Protein AF-A0A3D3W2L4-F1 (afdb_monomer_lite)

Sequence (74 aa):
IDYLQLIEPEDKNAPREQQIAGISRRLKFLAKELRVPVVALAQLNRGVELREDKRPRLADLRESGAIEQDADMV

Radius of gyration: 13.08 Å; chains: 1; bounding box: 21×28×39 Å

pLDDT: mean 91.12, std 6.55, range [64.69, 98.38]

Secondary structure (DSSP, 8-state):
---GGGSPPS-TTS-HHHHHHHHHHHHHHHHHHHT-------PPPGGGGGSSS----GGGGTT-HHHHHH-S--

Foldseek 3Di:
DEAQLPDDFPDPPDDLLVRLLRSLQVQLVVCVVVVHDDDHHDDFACVLVVDPRSDDDPCRCPSHPSNVVSDPDD

Structure (mmCIF, N/CA/C/O backbone):
data_AF-A0A3D3W2L4-F1
#
_entry.id   AF-A0A3D3W2L4-F1
#
loop_
_atom_site.group_PDB
_atom_site.id
_atom_site.type_symbol
_atom_site.label_atom_id
_atom_site.label_alt_id
_atom_site.label_comp_id
_atom_site.label_asym_id
_atom_site.label_entity_id
_atom_site.label_seq_id
_atom_site.pdbx_PDB_ins_code
_atom_site.Cartn_x
_atom_site.Cartn_y
_atom_site.Cartn_z
_atom_site.occupancy
_atom_site.B_iso_or_equiv
_atom_site.auth_seq_id
_atom_site.auth_comp_id
_atom_site.auth_asym_id
_atom_site.auth_atom_id
_atom_site.pdbx_PDB_model_num
ATOM 1 N N . ILE A 1 1 ? -10.709 0.017 -0.946 1.00 92.06 1 ILE A N 1
ATOM 2 C CA . ILE A 1 1 ? -10.335 1.411 -1.289 1.00 92.06 1 ILE A CA 1
ATOM 3 C C . ILE A 1 1 ? -9.813 1.418 -2.719 1.00 92.06 1 ILE A C 1
ATOM 5 O O . ILE A 1 1 ? -8.967 0.584 -3.021 1.00 92.06 1 ILE A O 1
ATOM 9 N N . ASP A 1 2 ? -10.321 2.311 -3.569 1.00 92.56 2 ASP A N 1
ATOM 10 C CA . ASP A 1 2 ? -9.970 2.421 -4.991 1.00 92.56 2 ASP A CA 1
ATOM 11 C C . ASP A 1 2 ? -9.543 3.866 -5.318 1.00 92.56 2 ASP A C 1
ATOM 13 O O . ASP A 1 2 ? -10.380 4.765 -5.329 1.00 92.56 2 ASP A O 1
ATOM 17 N N . TYR A 1 3 ? -8.255 4.169 -5.484 1.00 87.62 3 TYR A N 1
ATOM 18 C CA . TYR A 1 3 ? -7.067 3.349 -5.202 1.00 87.62 3 TYR A CA 1
ATOM 19 C C . TYR A 1 3 ? -6.136 4.077 -4.219 1.00 87.62 3 TYR A C 1
ATOM 21 O O . TYR A 1 3 ? -6.284 5.273 -3.974 1.00 87.62 3 TYR A O 1
ATOM 29 N N . LEU A 1 4 ? -5.203 3.346 -3.601 1.00 90.50 4 LEU A N 1
ATOM 30 C CA . LEU A 1 4 ? -4.377 3.777 -2.463 1.00 90.50 4 LEU A CA 1
ATOM 31 C C . LEU A 1 4 ? -3.662 5.110 -2.715 1.00 90.50 4 LEU A C 1
ATOM 33 O O . LEU A 1 4 ? -3.594 5.963 -1.835 1.00 90.50 4 LEU A O 1
ATOM 37 N N . GLN A 1 5 ? -3.189 5.315 -3.940 1.00 88.38 5 GLN A N 1
ATOM 38 C CA . GLN A 1 5 ? -2.513 6.531 -4.378 1.00 88.38 5 GLN A CA 1
ATOM 39 C C . GLN A 1 5 ? -3.399 7.796 -4.377 1.00 88.38 5 GLN A C 1
ATOM 41 O O . GLN A 1 5 ? -2.836 8.889 -4.472 1.00 88.38 5 GLN A O 1
ATOM 46 N N . LEU A 1 6 ? -4.731 7.674 -4.281 1.00 91.12 6 LEU A N 1
ATOM 47 C CA . LEU A 1 6 ? -5.674 8.798 -4.165 1.00 91.12 6 LEU A CA 1
ATOM 48 C C . LEU A 1 6 ? -5.917 9.240 -2.714 1.00 91.12 6 LEU A C 1
ATOM 50 O O . LEU A 1 6 ? -6.555 10.267 -2.490 1.00 91.12 6 LEU A O 1
ATOM 54 N N . ILE A 1 7 ? -5.428 8.483 -1.728 1.00 94.06 7 ILE A N 1
ATOM 55 C CA . ILE A 1 7 ? -5.527 8.869 -0.319 1.00 94.06 7 ILE A CA 1
ATOM 56 C C . ILE A 1 7 ? -4.602 10.063 -0.069 1.00 94.06 7 ILE A C 1
ATOM 58 O O . ILE A 1 7 ? -3.442 10.068 -0.484 1.00 94.06 7 ILE A O 1
ATOM 62 N N . GLU A 1 8 ? -5.113 11.073 0.632 1.00 95.19 8 GLU A N 1
ATOM 63 C CA . GLU A 1 8 ? -4.346 12.269 0.963 1.00 95.19 8 GLU A CA 1
ATOM 64 C C . GLU A 1 8 ? -3.235 11.942 1.983 1.00 95.19 8 GLU A C 1
ATOM 66 O O . GLU A 1 8 ? -3.521 11.377 3.049 1.00 95.19 8 GLU A O 1
ATOM 71 N N . PRO A 1 9 ? -1.961 12.253 1.672 1.00 94.56 9 PRO A N 1
ATOM 72 C CA . PRO A 1 9 ? -0.857 12.027 2.595 1.00 94.56 9 PRO A CA 1
ATOM 73 C C . PRO A 1 9 ? -0.839 13.087 3.700 1.00 94.56 9 PRO A C 1
ATOM 75 O O . PRO A 1 9 ? -1.325 14.202 3.517 1.00 94.56 9 PRO A O 1
ATOM 78 N N . GLU A 1 10 ? -0.223 12.754 4.835 1.00 94.12 10 GLU A N 1
ATOM 79 C CA . GLU A 1 10 ? -0.041 13.703 5.944 1.00 94.12 10 GLU A CA 1
ATOM 80 C C . GLU A 1 10 ? 0.914 14.842 5.565 1.00 94.12 10 GLU A C 1
ATOM 82 O O . GLU A 1 10 ? 0.625 16.007 5.830 1.00 94.12 10 GLU A O 1
ATOM 87 N N . ASP A 1 11 ? 2.017 14.513 4.887 1.00 95.62 11 ASP A N 1
ATOM 88 C CA . ASP A 1 11 ? 2.940 15.487 4.309 1.00 95.62 11 ASP A 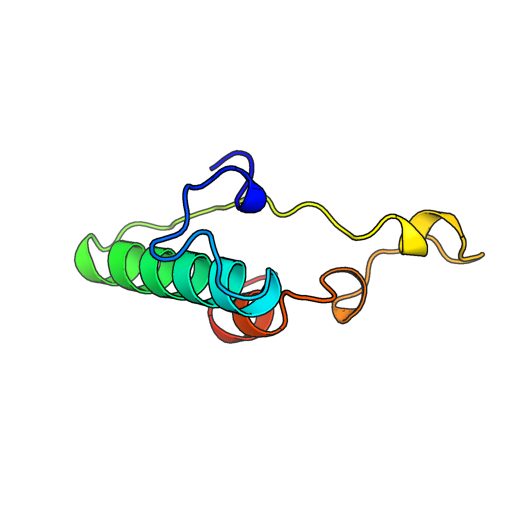CA 1
ATOM 89 C C . ASP A 1 11 ? 2.912 15.401 2.779 1.00 95.62 11 ASP A C 1
ATOM 91 O O . ASP A 1 11 ? 3.401 14.446 2.172 1.00 95.62 11 ASP A O 1
ATOM 95 N N . LYS A 1 12 ? 2.339 16.428 2.145 1.00 93.75 12 LYS A N 1
ATOM 96 C CA . LYS A 1 12 ? 2.254 16.547 0.681 1.00 93.75 12 LYS A CA 1
ATOM 97 C C . LYS A 1 12 ? 3.603 16.828 0.020 1.00 93.75 12 LYS A C 1
ATOM 99 O O . LYS A 1 12 ? 3.741 16.579 -1.175 1.00 93.75 12 LYS A O 1
ATOM 104 N N . ASN A 1 13 ? 4.572 17.349 0.772 1.00 96.25 13 ASN A N 1
ATOM 105 C CA . ASN A 1 13 ? 5.897 17.699 0.266 1.00 96.25 13 ASN A CA 1
ATOM 106 C C . ASN A 1 13 ? 6.896 16.544 0.406 1.00 96.25 13 ASN A C 1
ATOM 108 O O . ASN A 1 13 ? 7.961 16.583 -0.212 1.00 96.25 13 ASN A O 1
ATOM 112 N N . ALA A 1 14 ? 6.566 15.516 1.192 1.00 95.12 14 ALA A N 1
ATOM 113 C CA . ALA A 1 14 ? 7.400 14.331 1.326 1.00 95.12 14 ALA A CA 1
ATOM 114 C C . ALA A 1 14 ? 7.550 13.600 -0.023 1.00 95.12 14 ALA A C 1
ATOM 116 O O . ALA A 1 14 ? 6.625 13.622 -0.842 1.00 95.12 14 ALA A O 1
ATOM 117 N N . PRO A 1 15 ? 8.674 12.898 -0.263 1.00 93.00 15 PRO A N 1
ATOM 118 C CA . PRO A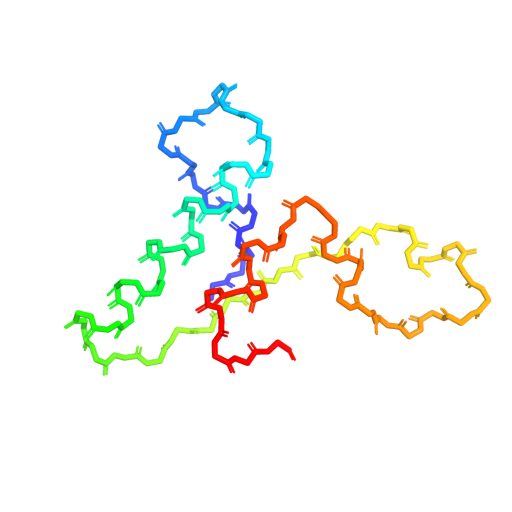 1 15 ? 8.828 12.030 -1.425 1.00 93.00 15 PRO A CA 1
ATOM 119 C C . PRO A 1 15 ? 7.666 11.044 -1.550 1.00 93.00 15 PRO A C 1
ATOM 121 O O . PRO A 1 15 ? 7.176 10.520 -0.546 1.00 93.00 15 PRO A O 1
ATOM 124 N N . ARG A 1 16 ? 7.254 10.744 -2.788 1.00 88.50 16 ARG A N 1
ATOM 125 C CA . ARG A 1 16 ? 6.085 9.894 -3.055 1.00 88.50 16 ARG A CA 1
ATOM 126 C C . ARG A 1 16 ? 6.155 8.547 -2.336 1.00 88.50 16 ARG A C 1
ATOM 128 O O . ARG A 1 16 ? 5.160 8.108 -1.772 1.00 88.50 16 ARG A O 1
ATOM 135 N N . GLU A 1 17 ? 7.337 7.945 -2.275 1.00 89.56 17 GLU A N 1
ATOM 136 C CA . GLU A 1 17 ? 7.570 6.694 -1.551 1.00 89.56 17 GLU A CA 1
ATOM 137 C C . GLU A 1 17 ? 7.232 6.789 -0.056 1.00 89.56 17 GLU A C 1
ATOM 139 O O . GLU A 1 17 ? 6.574 5.906 0.494 1.00 89.56 17 GLU A O 1
ATOM 144 N N . GLN A 1 18 ? 7.613 7.888 0.599 1.00 92.00 18 GLN A N 1
ATOM 145 C CA . GLN A 1 18 ? 7.318 8.107 2.016 1.00 92.00 18 GLN A CA 1
ATOM 146 C C . GLN A 1 18 ? 5.828 8.368 2.249 1.00 92.00 18 GLN A C 1
ATOM 148 O O . GLN A 1 18 ? 5.265 7.869 3.222 1.00 92.00 18 GLN A O 1
ATOM 153 N N . GLN A 1 19 ? 5.173 9.093 1.336 1.00 93.25 19 GLN A N 1
ATOM 154 C CA . GLN A 1 19 ? 3.722 9.299 1.380 1.00 93.25 19 GLN A CA 1
ATOM 155 C C . GLN A 1 19 ? 2.975 7.963 1.340 1.00 93.25 19 GLN A C 1
ATOM 157 O O . GLN A 1 19 ? 2.115 7.699 2.181 1.00 93.25 19 GLN A O 1
ATOM 162 N N . ILE A 1 20 ? 3.332 7.103 0.384 1.00 91.75 20 ILE A N 1
ATOM 163 C CA . ILE A 1 20 ? 2.709 5.790 0.212 1.00 91.75 20 ILE A CA 1
ATOM 164 C C . ILE A 1 20 ? 2.996 4.880 1.410 1.00 91.75 2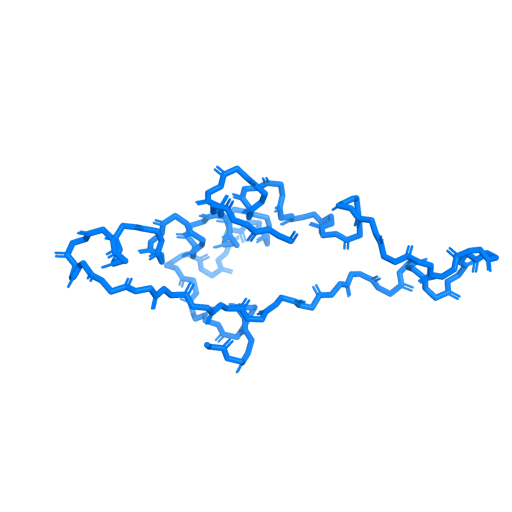0 ILE A C 1
ATOM 166 O O . ILE A 1 20 ? 2.079 4.214 1.894 1.00 91.75 20 ILE A O 1
ATOM 170 N N . ALA A 1 21 ? 4.219 4.905 1.947 1.00 92.31 21 ALA A N 1
ATOM 171 C CA . ALA A 1 21 ? 4.565 4.181 3.167 1.00 92.31 21 ALA A CA 1
ATOM 172 C C . ALA A 1 21 ? 3.724 4.630 4.374 1.00 92.31 21 ALA A C 1
ATOM 174 O O . ALA A 1 21 ? 3.209 3.796 5.118 1.00 92.31 21 ALA A O 1
ATOM 175 N N . GLY A 1 22 ? 3.536 5.941 4.550 1.00 94.56 22 GLY A N 1
ATOM 176 C CA . GLY A 1 22 ? 2.690 6.490 5.609 1.00 94.56 22 GLY A CA 1
ATOM 177 C C . GLY A 1 22 ? 1.229 6.056 5.472 1.00 94.56 22 GLY A C 1
ATOM 178 O O . GLY A 1 22 ? 0.618 5.614 6.445 1.00 94.56 22 GLY A O 1
ATOM 179 N N . ILE A 1 23 ? 0.677 6.120 4.257 1.00 94.69 23 ILE A N 1
ATOM 180 C CA . ILE A 1 23 ? -0.692 5.674 3.962 1.00 94.69 23 ILE A CA 1
ATOM 181 C C . ILE A 1 23 ? -0.857 4.179 4.266 1.00 94.69 23 ILE A C 1
ATOM 183 O O . ILE A 1 23 ? -1.762 3.803 5.011 1.00 94.69 23 ILE A O 1
ATOM 187 N N . SER A 1 24 ? 0.028 3.335 3.733 1.00 94.62 24 SER A N 1
ATOM 188 C CA . SER A 1 24 ? 0.010 1.878 3.912 1.00 94.62 24 SER A CA 1
ATOM 189 C C . SER A 1 24 ? 0.021 1.478 5.393 1.00 94.62 24 SER A C 1
ATOM 191 O O . SER A 1 24 ? -0.864 0.756 5.867 1.00 94.62 24 SER A O 1
ATOM 193 N N . ARG A 1 25 ? 0.941 2.057 6.170 1.00 95.56 25 ARG A N 1
ATOM 194 C CA . ARG A 1 25 ? 1.058 1.798 7.607 1.00 95.56 25 ARG A CA 1
ATOM 195 C C . ARG A 1 25 ? -0.190 2.206 8.383 1.00 95.56 25 ARG A C 1
ATOM 197 O O . ARG A 1 25 ? -0.649 1.467 9.256 1.00 95.56 25 ARG A O 1
ATOM 204 N N . ARG A 1 26 ? -0.771 3.363 8.057 1.00 95.94 26 ARG A N 1
ATOM 205 C CA . ARG A 1 26 ? -2.012 3.840 8.688 1.00 95.94 26 ARG A CA 1
ATOM 206 C C . ARG A 1 26 ? -3.188 2.922 8.377 1.00 95.94 26 ARG A C 1
ATOM 208 O O . ARG A 1 26 ? -3.963 2.624 9.281 1.00 95.94 26 ARG A O 1
ATOM 215 N N . LEU A 1 27 ? -3.293 2.415 7.148 1.00 96.06 27 LEU A N 1
ATOM 216 C CA . LEU A 1 27 ? -4.313 1.426 6.788 1.00 96.06 27 LEU A CA 1
ATOM 217 C C . LEU A 1 27 ? -4.143 0.122 7.579 1.00 96.06 27 LEU A C 1
ATOM 219 O O . LEU A 1 27 ? -5.130 -0.419 8.078 1.00 96.06 27 LEU A O 1
ATOM 223 N N . LYS A 1 28 ? -2.905 -0.354 7.765 1.00 95.88 28 LYS A N 1
ATOM 224 C CA . LYS A 1 28 ? -2.614 -1.536 8.591 1.00 95.88 28 LYS A CA 1
ATOM 225 C C . LYS A 1 28 ? -2.990 -1.329 10.058 1.00 95.88 28 LYS A C 1
ATOM 227 O O . LYS A 1 28 ? -3.557 -2.232 10.679 1.00 95.88 28 LYS A O 1
ATOM 232 N N . PHE A 1 29 ? -2.692 -0.160 10.622 1.00 97.50 29 PHE A N 1
ATOM 233 C CA . PHE A 1 29 ? -3.099 0.175 11.988 1.00 97.50 29 PHE A CA 1
ATOM 234 C C . PHE A 1 29 ? -4.617 0.264 12.125 1.00 97.50 29 PHE A C 1
ATOM 236 O O . PHE A 1 29 ? -5.160 -0.380 13.018 1.00 97.50 29 PHE A O 1
ATOM 243 N N . LEU A 1 30 ? -5.299 0.933 11.193 1.00 96.88 30 LEU A N 1
ATOM 244 C CA . LEU A 1 30 ? -6.759 1.015 11.162 1.00 96.88 30 LEU A CA 1
ATOM 245 C C . LEU A 1 30 ? -7.406 -0.378 11.115 1.00 96.88 30 LEU A C 1
ATOM 247 O O . LEU A 1 30 ? -8.323 -0.662 11.884 1.00 96.88 30 LEU A O 1
ATOM 251 N N . ALA A 1 31 ? -6.898 -1.270 10.257 1.00 97.75 31 ALA A N 1
ATOM 252 C CA . ALA A 1 31 ? -7.380 -2.647 10.149 1.00 97.75 31 ALA A CA 1
ATOM 253 C C . ALA A 1 31 ? -7.261 -3.406 11.483 1.00 97.75 31 ALA A C 1
ATOM 255 O O . ALA A 1 31 ? -8.189 -4.106 11.893 1.00 97.75 31 ALA A O 1
ATOM 256 N N . LYS A 1 32 ? -6.129 -3.248 12.185 1.00 97.25 32 LYS A N 1
ATOM 257 C CA . LYS A 1 32 ? -5.881 -3.883 13.489 1.00 97.25 32 LYS A CA 1
ATOM 258 C C . LYS A 1 32 ? -6.744 -3.295 14.602 1.00 97.25 32 LYS A C 1
ATOM 260 O O . LYS A 1 32 ? -7.277 -4.053 15.408 1.00 97.25 32 LYS A O 1
ATOM 265 N N . GLU A 1 33 ? -6.870 -1.973 14.647 1.00 98.38 33 GLU A N 1
ATOM 266 C CA . GLU A 1 33 ? -7.633 -1.254 15.668 1.00 98.38 33 GLU A CA 1
ATOM 267 C C . GLU A 1 33 ? -9.121 -1.597 15.584 1.00 98.38 33 GLU A C 1
ATOM 269 O O . GLU A 1 33 ? -9.727 -2.005 16.575 1.00 98.38 33 GLU A O 1
ATOM 274 N N . LEU A 1 34 ? -9.689 -1.518 14.380 1.00 98.25 34 LEU A N 1
ATOM 275 C CA . LEU A 1 34 ? -11.104 -1.794 14.141 1.00 98.25 34 LEU A CA 1
ATOM 276 C C . LEU A 1 34 ? -11.413 -3.288 13.993 1.00 98.25 34 LEU A C 1
ATOM 278 O O . LEU A 1 34 ? -12.581 -3.670 13.982 1.00 98.25 34 LEU A O 1
ATOM 282 N N . ARG A 1 35 ? -10.383 -4.138 13.893 1.00 97.75 35 ARG A N 1
ATOM 283 C CA . ARG A 1 35 ? -10.494 -5.588 13.656 1.00 97.75 35 ARG A CA 1
ATOM 284 C C . ARG A 1 35 ? -11.313 -5.924 12.407 1.00 97.75 35 ARG A C 1
ATOM 286 O O . ARG A 1 35 ? -12.108 -6.863 12.410 1.00 97.75 35 ARG A O 1
ATOM 293 N N . VAL A 1 36 ? -11.102 -5.167 11.335 1.00 98.06 36 VAL A N 1
ATOM 294 C CA . VAL A 1 36 ? -11.760 -5.381 10.039 1.00 98.06 36 VAL A CA 1
ATOM 295 C C . VAL A 1 36 ? -10.722 -5.609 8.942 1.00 98.06 36 VAL A C 1
ATOM 297 O O . VAL A 1 36 ? -9.655 -4.991 8.973 1.00 98.06 36 VAL A O 1
ATOM 300 N N . PRO A 1 37 ? -11.007 -6.475 7.953 1.00 97.25 37 PRO A N 1
ATOM 301 C CA . PRO A 1 37 ? -10.142 -6.611 6.793 1.00 97.25 37 PRO A CA 1
ATOM 302 C C . PRO A 1 37 ? -10.182 -5.327 5.960 1.00 97.25 37 PRO A C 1
ATOM 304 O O . PRO A 1 37 ? -11.251 -4.784 5.676 1.00 97.25 37 PRO A O 1
ATOM 307 N N . VAL A 1 38 ? -9.010 -4.860 5.534 1.00 96.75 38 VAL A N 1
ATOM 308 C CA . VAL A 1 38 ? -8.876 -3.719 4.626 1.00 96.75 38 VAL A CA 1
ATOM 309 C C . VAL A 1 38 ? -8.306 -4.222 3.310 1.00 96.75 38 VAL A C 1
ATOM 311 O O . VAL A 1 38 ? -7.219 -4.787 3.274 1.00 96.75 38 VAL A O 1
ATOM 314 N N . VAL A 1 39 ? -9.042 -3.987 2.225 1.00 96.00 39 VAL A N 1
ATOM 315 C CA . VAL A 1 39 ? -8.585 -4.250 0.856 1.00 96.00 39 VAL A CA 1
ATOM 316 C C . VAL A 1 39 ? -8.382 -2.912 0.159 1.00 96.00 39 VAL A C 1
ATOM 318 O O . VAL A 1 39 ? -9.306 -2.093 0.075 1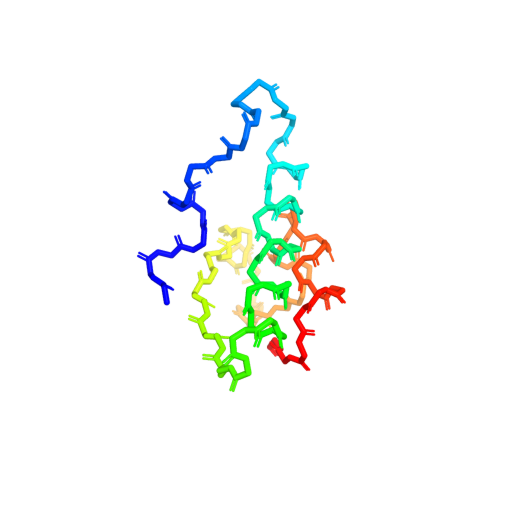.00 96.00 39 VAL A O 1
ATOM 321 N N . ALA A 1 40 ? -7.174 -2.677 -0.340 1.00 94.19 40 ALA A N 1
ATOM 322 C CA . ALA A 1 40 ? -6.813 -1.479 -1.083 1.00 94.19 40 ALA A CA 1
ATOM 323 C C . ALA A 1 40 ? -6.258 -1.870 -2.453 1.00 94.19 40 ALA A C 1
ATOM 325 O O . ALA A 1 40 ? -5.447 -2.783 -2.561 1.00 94.19 40 ALA A O 1
ATOM 326 N N . LEU A 1 41 ? -6.708 -1.177 -3.495 1.00 93.69 41 LEU A N 1
ATOM 327 C CA . LEU A 1 41 ? -6.154 -1.315 -4.835 1.00 93.69 41 LEU A CA 1
ATOM 328 C C . LEU A 1 41 ? -4.926 -0.417 -4.949 1.00 93.69 41 LEU A C 1
ATOM 330 O O . LEU A 1 41 ? -4.954 0.718 -4.476 1.00 93.69 41 LEU A O 1
ATOM 334 N N . ALA A 1 42 ? -3.864 -0.911 -5.576 1.00 90.69 42 ALA A N 1
ATOM 335 C CA . ALA A 1 42 ? -2.671 -0.133 -5.876 1.00 90.69 42 ALA A CA 1
ATOM 336 C C . ALA A 1 42 ? -2.397 -0.188 -7.378 1.00 90.69 42 ALA A C 1
ATOM 338 O O . ALA A 1 42 ? -2.406 -1.255 -7.990 1.00 90.69 42 ALA A O 1
ATOM 339 N N . GLN A 1 43 ? -2.148 0.973 -7.975 1.00 89.31 43 GLN A N 1
ATOM 340 C CA . GLN A 1 43 ? -1.740 1.044 -9.372 1.00 89.31 43 GLN A CA 1
ATOM 341 C C . GLN A 1 43 ? -0.262 0.656 -9.522 1.00 89.31 43 GLN A C 1
ATOM 343 O O . GLN A 1 43 ? 0.579 1.088 -8.734 1.00 89.31 43 GLN A O 1
ATOM 348 N N . LEU A 1 44 ? 0.051 -0.139 -10.549 1.00 90.31 44 LEU A N 1
ATOM 349 C CA . LEU A 1 44 ? 1.422 -0.515 -10.898 1.00 90.31 44 LEU A CA 1
ATOM 350 C C . LEU A 1 44 ? 2.096 0.555 -11.757 1.00 90.31 44 LEU A C 1
ATOM 352 O O . LEU A 1 44 ? 1.441 1.293 -12.499 1.00 90.31 44 LEU A O 1
ATOM 356 N N . ASN A 1 45 ? 3.426 0.572 -11.736 1.00 86.81 45 ASN A N 1
ATOM 357 C CA . ASN A 1 45 ? 4.194 1.346 -12.699 1.00 86.81 45 ASN A CA 1
ATOM 358 C C . ASN A 1 45 ? 3.984 0.819 -14.122 1.00 86.81 45 ASN A C 1
ATOM 360 O O . ASN A 1 45 ? 4.038 -0.385 -14.377 1.00 86.81 45 ASN A O 1
ATOM 364 N N . ARG A 1 46 ? 3.870 1.739 -15.087 1.00 88.06 46 ARG A N 1
ATOM 365 C CA . ARG A 1 46 ? 3.698 1.405 -16.514 1.00 88.06 46 ARG A CA 1
ATOM 366 C C . ARG A 1 46 ? 4.899 0.686 -17.134 1.00 88.06 46 ARG A C 1
ATOM 368 O O . ARG A 1 46 ? 4.802 0.192 -18.250 1.00 88.06 46 ARG A O 1
ATOM 375 N N . GLY A 1 47 ? 6.015 0.569 -16.410 1.00 89.25 47 GLY A N 1
ATOM 376 C CA . GLY A 1 47 ? 7.174 -0.223 -16.829 1.00 89.25 47 GLY A CA 1
ATOM 377 C C . GLY A 1 47 ? 6.838 -1.688 -17.136 1.00 89.25 47 GLY A C 1
ATOM 378 O O . GLY A 1 47 ? 7.499 -2.287 -17.981 1.00 89.25 47 GLY A O 1
ATOM 379 N N . VAL A 1 48 ? 5.776 -2.243 -16.534 1.00 92.12 48 VAL A N 1
ATOM 380 C CA . VAL A 1 48 ? 5.257 -3.581 -16.872 1.00 92.12 48 VAL A CA 1
ATOM 381 C C . VAL A 1 48 ? 4.840 -3.700 -18.344 1.00 92.12 48 VAL A C 1
ATOM 383 O O . VAL A 1 48 ? 5.009 -4.758 -18.944 1.00 92.12 48 VAL A O 1
ATOM 386 N N . GLU A 1 49 ? 4.352 -2.614 -18.954 1.00 92.50 49 GLU A N 1
ATOM 387 C CA . GLU A 1 49 ? 3.887 -2.589 -20.348 1.00 92.50 49 GLU A CA 1
ATOM 388 C C . GLU A 1 49 ? 5.044 -2.720 -21.352 1.00 92.50 49 GLU A C 1
ATOM 390 O O . GLU A 1 49 ? 4.822 -3.163 -22.479 1.00 92.50 49 GLU A O 1
ATOM 395 N N . LEU A 1 50 ? 6.264 -2.355 -20.938 1.00 92.06 50 LEU A N 1
ATOM 396 C CA . LEU A 1 50 ? 7.469 -2.333 -21.774 1.00 92.06 50 LEU A CA 1
ATOM 397 C C . LEU A 1 50 ? 8.218 -3.674 -21.802 1.00 92.06 50 LEU A C 1
ATOM 399 O O . LEU A 1 50 ? 9.150 -3.834 -22.586 1.00 92.06 50 LEU A O 1
ATOM 403 N N . ARG A 1 51 ? 7.850 -4.629 -20.940 1.00 93.88 51 ARG A N 1
ATOM 404 C CA . ARG A 1 51 ? 8.466 -5.962 -20.900 1.00 93.88 51 ARG A CA 1
ATOM 405 C C . ARG A 1 51 ? 7.819 -6.895 -21.923 1.00 93.88 51 ARG A C 1
ATOM 407 O O . ARG A 1 51 ? 6.622 -6.799 -22.183 1.00 93.88 51 ARG A O 1
ATOM 414 N N . GLU A 1 52 ? 8.594 -7.852 -22.435 1.00 94.81 52 GLU A N 1
ATOM 415 C CA . GLU A 1 52 ? 8.042 -8.975 -23.212 1.00 94.81 52 GLU A CA 1
ATOM 416 C C . GLU A 1 52 ? 7.076 -9.806 -22.354 1.00 94.81 52 GLU A C 1
ATOM 418 O O . GLU A 1 52 ? 5.948 -10.080 -22.761 1.00 94.81 52 GLU A O 1
ATOM 423 N N . ASP A 1 53 ? 7.491 -10.135 -21.125 1.00 93.62 53 ASP A N 1
ATOM 424 C CA . ASP A 1 53 ? 6.628 -10.725 -20.102 1.00 93.62 53 ASP A CA 1
ATOM 425 C C . ASP A 1 53 ? 5.929 -9.630 -19.281 1.00 93.62 53 ASP A C 1
ATOM 427 O O . 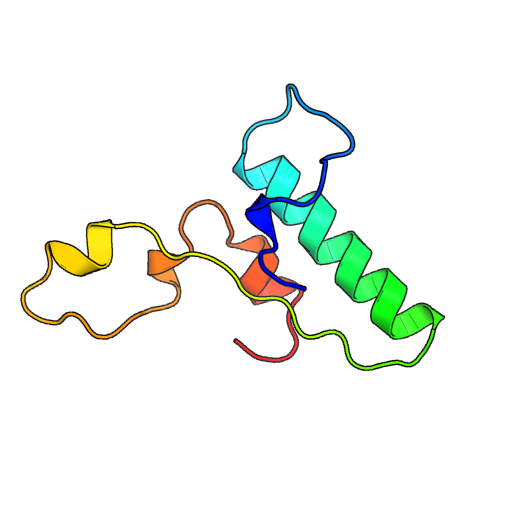ASP A 1 53 ? 6.519 -8.982 -18.404 1.00 93.62 53 ASP A O 1
ATOM 431 N N . LYS A 1 54 ? 4.637 -9.457 -19.565 1.00 93.94 54 LYS A N 1
ATOM 432 C CA . LYS A 1 54 ? 3.755 -8.473 -18.925 1.00 93.94 54 LYS A CA 1
ATOM 433 C C . LYS A 1 54 ? 3.147 -8.964 -17.613 1.00 93.94 54 LYS A C 1
ATOM 435 O O . LYS A 1 54 ? 2.277 -8.289 -17.066 1.00 93.94 54 LYS A O 1
ATOM 440 N N . ARG A 1 55 ? 3.563 -10.123 -17.089 1.00 94.44 55 ARG A N 1
ATOM 441 C CA . ARG A 1 55 ? 3.117 -10.577 -15.770 1.00 94.44 55 ARG A CA 1
ATOM 442 C C . ARG A 1 55 ? 3.591 -9.582 -14.701 1.00 94.44 55 ARG A C 1
ATOM 444 O O . ARG A 1 55 ? 4.799 -9.328 -14.633 1.00 94.44 55 ARG A O 1
ATOM 451 N N . PRO A 1 56 ? 2.688 -9.026 -13.872 1.00 91.75 56 PRO A N 1
ATOM 452 C CA . PRO A 1 56 ? 3.068 -8.172 -12.755 1.00 91.75 56 PRO A CA 1
ATOM 453 C C . PRO A 1 56 ? 3.990 -8.876 -11.760 1.00 91.75 56 PRO A C 1
ATOM 455 O O . PRO A 1 56 ? 3.883 -10.083 -11.531 1.00 91.75 56 PRO A O 1
ATOM 458 N N . ARG A 1 57 ? 4.891 -8.107 -11.160 1.00 90.25 57 ARG A N 1
ATOM 459 C CA . ARG A 1 57 ? 5.851 -8.524 -10.135 1.00 90.25 57 ARG A CA 1
ATOM 460 C C . ARG A 1 57 ? 5.873 -7.470 -9.031 1.00 90.25 57 ARG A C 1
ATOM 462 O O . ARG A 1 57 ? 5.538 -6.317 -9.277 1.00 90.25 57 ARG A O 1
ATOM 469 N N . LEU A 1 58 ? 6.348 -7.832 -7.841 1.00 86.19 58 LEU A N 1
ATOM 470 C CA . LEU A 1 58 ? 6.451 -6.901 -6.705 1.00 86.19 58 LEU A CA 1
ATOM 471 C C . LEU A 1 58 ? 7.284 -5.653 -7.034 1.00 86.19 58 LEU A C 1
ATOM 473 O O . LEU A 1 58 ? 6.922 -4.545 -6.658 1.00 86.19 58 LEU A O 1
ATOM 477 N N . ALA A 1 59 ? 8.328 -5.800 -7.853 1.00 84.88 59 ALA A N 1
ATOM 478 C CA . ALA A 1 59 ? 9.120 -4.673 -8.344 1.00 84.88 59 ALA A CA 1
ATOM 479 C C . ALA A 1 59 ? 8.317 -3.653 -9.182 1.00 84.88 59 ALA A C 1
ATOM 481 O O . ALA A 1 59 ? 8.775 -2.527 -9.359 1.00 84.88 59 ALA A O 1
ATOM 482 N N . ASP A 1 60 ? 7.131 -4.006 -9.690 1.00 88.56 60 ASP A N 1
ATOM 483 C CA . ASP A 1 60 ? 6.261 -3.076 -10.420 1.00 88.56 60 ASP A CA 1
ATOM 484 C C . ASP A 1 60 ? 5.522 -2.109 -9.477 1.00 88.56 60 ASP A C 1
ATOM 486 O O . ASP A 1 60 ? 5.083 -1.045 -9.917 1.00 88.56 60 ASP A O 1
ATOM 490 N N . LEU A 1 61 ? 5.483 -2.405 -8.171 1.00 84.00 61 LEU A N 1
ATOM 491 C CA . LEU A 1 61 ? 5.092 -1.488 -7.092 1.00 84.00 61 LEU A CA 1
ATOM 492 C C . LEU A 1 61 ? 6.244 -0.539 -6.687 1.00 84.00 61 LEU A C 1
ATOM 494 O O . LEU A 1 61 ? 6.273 -0.040 -5.566 1.00 84.00 61 LEU A O 1
ATOM 498 N N . ARG A 1 62 ? 7.244 -0.312 -7.555 1.00 65.50 62 ARG A N 1
ATOM 499 C CA . ARG A 1 62 ? 8.374 0.604 -7.296 1.00 65.50 62 ARG A CA 1
ATOM 500 C C . ARG A 1 62 ? 7.872 1.952 -6.756 1.00 65.50 62 ARG A C 1
ATOM 502 O O . ARG A 1 62 ? 6.890 2.472 -7.273 1.00 65.50 62 ARG A O 1
ATOM 509 N N . GLU A 1 63 ? 8.572 2.492 -5.752 1.00 64.69 63 GLU A N 1
ATOM 510 C CA . GLU A 1 63 ? 8.138 3.599 -4.864 1.00 64.69 63 GLU A CA 1
ATOM 511 C C . GLU A 1 63 ? 7.132 3.182 -3.778 1.00 64.69 63 GLU A C 1
ATOM 513 O O . GLU A 1 63 ? 6.491 4.018 -3.149 1.00 64.69 63 GLU A O 1
ATOM 518 N N . SER A 1 64 ? 6.941 1.883 -3.553 1.00 67.50 64 SER A N 1
ATOM 519 C CA . SER A 1 64 ? 5.978 1.377 -2.573 1.00 67.50 64 SER A CA 1
ATOM 520 C C . SER A 1 64 ? 6.452 0.104 -1.870 1.00 67.50 64 SER A C 1
ATOM 522 O O . SER A 1 64 ? 5.635 -0.738 -1.513 1.00 67.50 64 SER A O 1
ATOM 524 N N . GLY A 1 65 ? 7.759 -0.042 -1.616 1.00 79.62 65 GLY A N 1
ATOM 525 C CA . GLY A 1 65 ? 8.297 -1.197 -0.873 1.00 79.62 65 GLY A CA 1
ATOM 526 C C . GLY A 1 65 ? 7.657 -1.381 0.511 1.00 79.62 65 GLY A C 1
ATOM 527 O O . GLY A 1 65 ? 7.528 -2.496 1.003 1.00 79.62 65 GLY A O 1
ATOM 528 N N . ALA A 1 66 ? 7.162 -0.294 1.106 1.00 82.06 66 ALA A N 1
ATOM 529 C CA . ALA A 1 66 ? 6.374 -0.341 2.331 1.00 82.06 66 ALA A CA 1
ATOM 530 C C . ALA A 1 66 ? 5.010 -1.044 2.169 1.00 82.06 66 ALA A C 1
ATOM 532 O O . ALA A 1 66 ? 4.558 -1.669 3.119 1.00 82.06 66 ALA A O 1
ATOM 533 N N . ILE A 1 67 ? 4.376 -1.004 0.987 1.00 84.75 67 ILE A N 1
ATOM 534 C CA . ILE A 1 67 ? 3.119 -1.736 0.739 1.00 84.75 67 ILE A CA 1
ATOM 535 C C . ILE A 1 67 ? 3.351 -3.235 0.915 1.00 84.75 67 ILE A C 1
ATOM 537 O O . ILE A 1 67 ? 2.579 -3.885 1.608 1.00 84.75 67 ILE A O 1
ATOM 541 N N . GLU A 1 68 ? 4.428 -3.773 0.338 1.00 87.12 68 GLU A N 1
ATOM 542 C CA . GLU A 1 68 ? 4.776 -5.193 0.477 1.00 87.12 68 GLU A CA 1
ATOM 543 C C . GLU A 1 68 ? 5.040 -5.581 1.938 1.00 87.12 68 GLU A C 1
ATOM 545 O O . GLU A 1 68 ? 4.663 -6.666 2.367 1.00 87.12 68 GLU A O 1
ATOM 550 N N . GLN A 1 69 ? 5.665 -4.692 2.713 1.00 87.50 69 GLN A N 1
ATOM 551 C CA . GLN A 1 69 ? 6.007 -4.959 4.113 1.00 87.50 69 GLN A CA 1
ATOM 552 C C . GLN A 1 69 ? 4.810 -4.849 5.066 1.00 87.50 69 GLN A C 1
ATOM 554 O O . GLN A 1 69 ? 4.755 -5.566 6.065 1.00 87.50 69 GLN A O 1
ATOM 559 N N . ASP A 1 70 ? 3.879 -3.933 4.799 1.00 89.88 70 ASP A N 1
ATOM 560 C CA . ASP A 1 70 ? 2.730 -3.682 5.672 1.00 89.88 70 ASP A CA 1
ATOM 561 C C . ASP A 1 70 ? 1.526 -4.582 5.341 1.00 89.88 70 ASP A C 1
ATOM 563 O O . ASP A 1 70 ? 0.708 -4.869 6.227 1.00 89.88 70 ASP A O 1
ATOM 567 N N . ALA A 1 71 ? 1.384 -4.992 4.075 1.00 90.38 71 ALA A N 1
ATOM 568 C CA . ALA A 1 71 ? 0.286 -5.829 3.613 1.00 90.38 71 ALA A CA 1
ATOM 569 C C . ALA A 1 71 ? 0.466 -7.284 4.062 1.00 90.38 71 ALA A C 1
ATOM 571 O O . ALA A 1 71 ? 1.544 -7.860 3.961 1.00 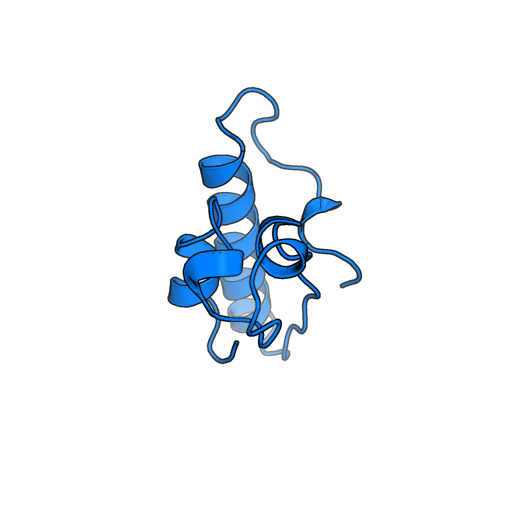90.38 71 ALA A O 1
ATOM 572 N N . ASP A 1 72 ? -0.621 -7.912 4.517 1.00 91.31 72 ASP A N 1
ATOM 573 C CA . ASP A 1 72 ? -0.606 -9.352 4.810 1.00 91.31 72 ASP A CA 1
ATOM 574 C C . ASP A 1 72 ? -0.611 -10.196 3.523 1.00 91.31 72 ASP A C 1
ATOM 576 O O . ASP A 1 72 ? -0.141 -11.332 3.522 1.00 91.31 72 ASP A O 1
ATOM 580 N N . MET A 1 73 ? -1.173 -9.653 2.437 1.00 90.19 73 MET A N 1
ATOM 581 C CA . MET A 1 73 ? -1.255 -10.280 1.117 1.00 90.19 73 MET A CA 1
ATOM 582 C C . MET A 1 73 ? -1.134 -9.219 0.019 1.00 90.19 73 MET A C 1
ATOM 584 O O . MET A 1 73 ? -1.745 -8.153 0.127 1.00 90.19 73 MET A O 1
ATOM 588 N N . VAL A 1 74 ? -0.386 -9.554 -1.037 1.00 86.56 74 VAL A N 1
ATOM 589 C CA . VAL A 1 74 ? -0.191 -8.758 -2.261 1.00 86.56 74 VAL A CA 1
ATOM 590 C C . VAL A 1 74 ? -0.477 -9.623 -3.479 1.00 86.56 74 VAL A C 1
ATOM 592 O O . VAL A 1 74 ? 0.006 -10.778 -3.499 1.00 86.56 74 VAL A O 1
#